Protein AF-A0AAW9ED92-F1 (afdb_monomer_lite)

Structure (mmCIF, N/CA/C/O backbone):
data_AF-A0AAW9ED92-F1
#
_entry.id   AF-A0AAW9ED92-F1
#
loop_
_atom_site.group_PDB
_atom_site.id
_atom_site.type_symbol
_atom_site.label_atom_id
_atom_site.label_alt_id
_atom_site.label_comp_id
_atom_site.label_asym_id
_atom_site.label_entity_id
_atom_site.label_seq_id
_atom_site.pdbx_PDB_ins_code
_atom_site.Cartn_x
_atom_site.Cartn_y
_atom_site.Cartn_z
_atom_site.occupancy
_atom_site.B_iso_or_equiv
_atom_site.auth_seq_id
_atom_site.auth_comp_id
_atom_site.auth_asym_id
_atom_site.auth_atom_id
_atom_site.pdbx_PDB_model_num
ATOM 1 N N . ARG A 1 1 ? -32.356 2.923 20.916 1.00 82.62 1 ARG A N 1
ATOM 2 C CA . ARG A 1 1 ? -31.454 3.265 19.787 1.00 82.62 1 ARG A CA 1
ATOM 3 C C . ARG A 1 1 ? -30.370 2.202 19.736 1.00 82.62 1 ARG A C 1
ATOM 5 O O . ARG A 1 1 ? -29.807 1.934 20.784 1.00 82.62 1 ARG A O 1
ATOM 12 N N . GLN A 1 2 ? -30.112 1.592 18.583 1.00 90.50 2 GLN A N 1
ATOM 13 C CA . GLN A 1 2 ? -29.016 0.632 18.404 1.00 90.50 2 GLN A CA 1
ATOM 14 C C . GLN A 1 2 ? -27.867 1.322 17.657 1.00 90.50 2 GLN A C 1
ATOM 16 O O . GLN A 1 2 ? -28.131 2.114 16.753 1.00 90.50 2 GLN A O 1
ATOM 21 N N . THR A 1 3 ? -26.621 1.052 18.053 1.00 95.06 3 THR A N 1
ATOM 22 C CA . THR A 1 3 ? -25.417 1.633 17.436 1.00 95.06 3 THR A CA 1
ATOM 23 C C . THR A 1 3 ? -24.460 0.511 17.049 1.00 95.06 3 THR A C 1
ATOM 25 O O . THR A 1 3 ? -24.016 -0.246 17.914 1.00 95.06 3 THR A O 1
ATOM 28 N N . LEU A 1 4 ? -24.114 0.434 15.766 1.00 95.56 4 LEU A N 1
ATOM 29 C CA . LEU A 1 4 ? -23.110 -0.488 15.238 1.00 95.56 4 LEU A CA 1
ATOM 30 C C . LEU A 1 4 ? -21.820 0.284 14.952 1.00 95.56 4 LEU A C 1
ATOM 32 O O . LEU A 1 4 ? -21.870 1.380 14.393 1.00 95.56 4 LEU A O 1
ATOM 36 N N . LEU A 1 5 ? -20.680 -0.286 15.337 1.00 94.81 5 LEU A N 1
ATOM 37 C CA . LEU A 1 5 ? -19.352 0.234 15.026 1.00 94.81 5 LEU A CA 1
ATOM 38 C C . LEU A 1 5 ? -18.607 -0.839 14.237 1.00 94.81 5 LEU A C 1
ATOM 40 O O . LEU A 1 5 ? -18.407 -1.943 14.733 1.00 94.81 5 LEU A O 1
ATOM 44 N N . PHE A 1 6 ? -18.206 -0.494 13.016 1.00 94.25 6 PHE A N 1
ATOM 45 C CA . PHE A 1 6 ? -17.403 -1.349 12.148 1.00 94.25 6 PHE A CA 1
ATOM 46 C C . PHE A 1 6 ? -15.990 -0.786 12.074 1.00 94.25 6 PHE A C 1
ATOM 48 O O . PHE A 1 6 ? -15.812 0.403 11.807 1.00 94.25 6 PHE A O 1
ATOM 55 N N . SER A 1 7 ? -14.993 -1.633 12.310 1.00 92.75 7 SER A N 1
ATOM 56 C CA . SER A 1 7 ? -13.589 -1.260 12.177 1.00 92.75 7 SER A CA 1
ATOM 57 C C . SER A 1 7 ? -12.778 -2.452 11.691 1.00 92.75 7 SER A C 1
ATOM 59 O O . SER A 1 7 ? -12.987 -3.569 12.154 1.00 92.75 7 SER A O 1
ATOM 61 N N . ALA A 1 8 ? -11.848 -2.204 10.769 1.00 90.00 8 ALA A N 1
ATOM 62 C CA . ALA A 1 8 ? -10.901 -3.216 10.298 1.00 90.00 8 ALA A CA 1
ATOM 63 C C . ALA A 1 8 ? -9.739 -3.435 11.285 1.00 90.00 8 ALA A C 1
ATOM 65 O O . ALA A 1 8 ? -9.012 -4.415 11.188 1.00 90.00 8 ALA A O 1
ATOM 66 N N . THR A 1 9 ? -9.548 -2.508 12.226 1.00 89.31 9 THR A N 1
ATOM 67 C CA . THR A 1 9 ? -8.520 -2.575 13.270 1.00 89.31 9 THR A CA 1
ATOM 68 C C . THR A 1 9 ? -9.115 -2.210 14.625 1.00 89.31 9 THR A C 1
ATOM 70 O O . THR A 1 9 ? -10.136 -1.525 14.698 1.00 8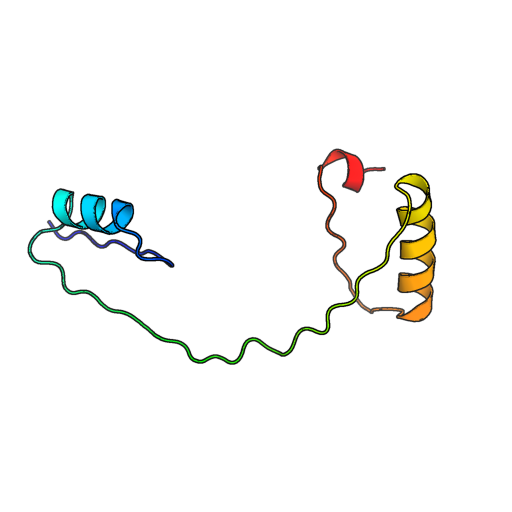9.31 9 THR A O 1
ATOM 73 N N . TRP A 1 10 ? -8.482 -2.636 15.718 1.00 92.75 10 TRP A N 1
ATOM 74 C CA . TRP A 1 10 ? -9.014 -2.397 17.064 1.00 92.75 10 TRP A CA 1
ATOM 75 C C . TRP A 1 10 ? -8.009 -1.766 18.046 1.00 92.75 10 TRP A C 1
ATOM 77 O O . TRP A 1 10 ? -7.716 -2.343 19.092 1.00 92.75 10 TRP A O 1
ATOM 87 N N . PRO A 1 11 ? -7.444 -0.580 17.741 1.00 94.62 11 PRO A N 1
ATOM 88 C CA . PRO A 1 11 ? -6.604 0.143 18.694 1.00 94.62 11 PRO A CA 1
ATOM 89 C C . PRO A 1 11 ? -7.436 0.775 19.825 1.00 94.62 11 PRO A C 1
ATOM 91 O O . PRO A 1 11 ? -8.644 0.995 19.690 1.00 94.62 11 PRO A O 1
ATOM 94 N N . ASP A 1 12 ? -6.773 1.169 20.917 1.00 95.62 12 ASP A N 1
ATOM 95 C CA . ASP A 1 12 ? -7.412 1.751 22.111 1.00 95.62 12 ASP A CA 1
ATOM 96 C C . ASP A 1 12 ? -8.315 2.958 21.819 1.00 95.62 12 ASP A C 1
ATOM 98 O O . ASP A 1 12 ? -9.334 3.158 22.485 1.00 95.62 12 ASP A O 1
ATOM 102 N N . GLU A 1 13 ? -7.974 3.765 20.814 1.00 95.56 13 GLU A N 1
ATOM 103 C CA . GLU A 1 13 ? -8.789 4.911 20.401 1.00 95.56 13 GLU A CA 1
ATOM 104 C C . GLU A 1 13 ? -10.163 4.483 19.866 1.00 95.56 13 GLU A C 1
ATOM 106 O O . GLU A 1 13 ? -11.179 5.086 20.219 1.00 95.56 13 GLU A O 1
ATOM 111 N N . ILE A 1 14 ? -10.234 3.384 19.106 1.00 95.69 14 ILE A N 1
ATOM 112 C CA . ILE A 1 14 ? -11.508 2.817 18.642 1.00 95.69 14 ILE A CA 1
ATOM 113 C C . ILE A 1 14 ? -12.294 2.244 19.826 1.00 95.69 14 ILE A C 1
ATOM 115 O O . ILE A 1 14 ? -13.495 2.499 19.952 1.00 95.69 14 ILE A O 1
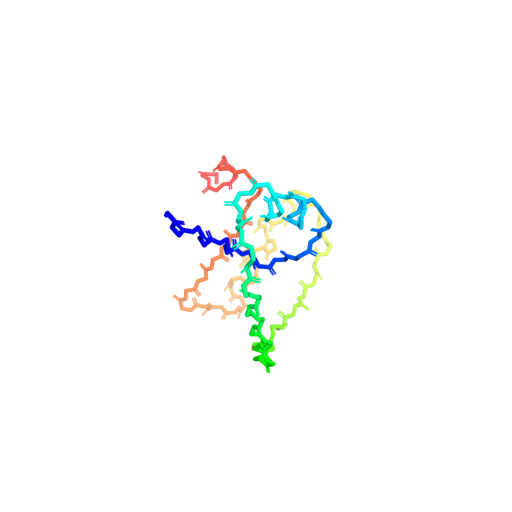ATOM 119 N N . ALA A 1 15 ? -11.620 1.580 20.769 1.00 94.00 15 ALA A N 1
ATOM 120 C CA . ALA A 1 15 ? -12.254 1.088 21.992 1.00 94.00 15 ALA A CA 1
ATOM 121 C C . ALA A 1 15 ? -12.824 2.227 22.865 1.00 94.00 15 ALA A C 1
ATOM 123 O O . ALA A 1 15 ? -13.855 2.070 23.526 1.00 94.00 15 ALA A O 1
ATOM 124 N N . LYS A 1 16 ? -12.185 3.406 22.889 1.00 96.62 16 LYS A N 1
ATOM 125 C CA . LYS A 1 16 ? -12.731 4.608 23.551 1.00 96.62 16 LYS A CA 1
ATOM 126 C C . LYS A 1 16 ? -13.981 5.131 22.840 1.00 96.62 16 LYS A C 1
ATOM 128 O O . LYS A 1 16 ? -14.915 5.551 23.521 1.00 96.62 16 LYS A O 1
ATOM 133 N N . ILE A 1 17 ? -14.015 5.110 21.506 1.00 95.62 17 ILE A N 1
ATOM 134 C CA . ILE A 1 17 ? -15.192 5.519 20.723 1.00 95.62 17 ILE A CA 1
ATOM 135 C C . ILE A 1 17 ? -16.361 4.566 20.987 1.00 95.62 17 ILE A C 1
ATOM 137 O O . ILE A 1 17 ? -17.439 5.037 21.348 1.00 95.62 17 ILE A O 1
ATOM 141 N N . SER A 1 18 ? -16.136 3.250 20.899 1.00 95.19 18 SER A N 1
ATOM 142 C CA . SER A 1 18 ? -17.145 2.217 21.184 1.00 95.19 18 SER A CA 1
ATOM 143 C C . SER A 1 18 ? -17.818 2.444 22.545 1.00 95.19 18 SER A C 1
ATOM 145 O O . SER A 1 18 ? -19.039 2.593 22.609 1.00 95.19 18 SER A O 1
ATOM 147 N N . ARG A 1 19 ? -17.021 2.634 23.610 1.00 94.88 19 ARG A N 1
ATOM 148 C CA . ARG A 1 19 ? -17.509 2.904 24.979 1.00 94.88 19 ARG A CA 1
ATOM 149 C C . ARG A 1 19 ? -18.350 4.175 25.124 1.00 94.88 19 ARG A C 1
ATOM 151 O O . ARG A 1 19 ? -19.142 4.267 26.054 1.00 94.88 19 ARG A O 1
ATOM 158 N N . LYS A 1 20 ? -18.167 5.170 24.251 1.00 96.06 20 LYS A N 1
ATOM 159 C CA . LYS A 1 20 ? -18.926 6.432 24.292 1.00 96.06 20 LYS A CA 1
ATOM 160 C C . LYS A 1 20 ? -20.259 6.353 23.552 1.00 96.06 20 LYS A C 1
ATOM 162 O O . LYS A 1 20 ? -21.179 7.085 23.906 1.00 96.06 20 LYS A O 1
ATOM 167 N N . ILE A 1 21 ? -20.350 5.539 22.498 1.00 95.56 21 ILE A N 1
ATOM 168 C CA . ILE A 1 21 ? -21.485 5.577 21.556 1.00 95.56 21 ILE A CA 1
ATOM 169 C C . ILE A 1 21 ? -22.362 4.319 21.581 1.00 95.56 21 ILE A C 1
ATOM 171 O O . ILE A 1 21 ? -23.489 4.356 21.070 1.00 95.56 21 ILE A O 1
ATOM 175 N N . GLN A 1 22 ? -21.861 3.225 22.158 1.00 96.06 22 GLN A N 1
ATOM 176 C CA . GLN A 1 22 ? -22.568 1.958 22.320 1.00 96.06 22 GLN A CA 1
ATOM 177 C C . GLN A 1 22 ? -22.868 1.700 23.801 1.00 96.06 22 GLN A C 1
ATOM 179 O O . GLN A 1 22 ? -22.145 2.150 24.687 1.00 96.06 22 GLN A O 1
ATOM 184 N N . GLN A 1 23 ? -23.944 0.963 24.057 1.00 95.25 23 GLN A N 1
ATOM 185 C CA . GLN A 1 23 ? -24.328 0.491 25.382 1.00 95.25 23 GLN A CA 1
ATOM 186 C C . GLN A 1 23 ? -24.361 -1.033 25.326 1.00 95.25 23 GLN A C 1
ATOM 188 O O . GLN A 1 23 ? -25.068 -1.570 24.478 1.00 95.25 23 GLN A O 1
ATOM 193 N N . ASP A 1 24 ? -23.572 -1.683 26.185 1.00 93.44 24 ASP A N 1
ATOM 194 C CA . ASP A 1 24 ? -23.409 -3.145 26.245 1.00 93.44 24 ASP A CA 1
ATOM 195 C C . ASP A 1 24 ? -23.207 -3.812 24.859 1.00 93.44 24 ASP A C 1
ATOM 197 O O . ASP A 1 24 ? -24.031 -4.615 24.418 1.00 93.44 24 ASP A O 1
ATOM 201 N N . PRO A 1 25 ? -22.172 -3.409 24.088 1.00 93.88 25 PRO A N 1
ATOM 202 C CA . PRO A 1 25 ? -21.974 -3.927 22.741 1.00 93.88 25 PRO A CA 1
ATOM 203 C C . PRO A 1 25 ? -21.483 -5.378 22.749 1.00 93.88 25 PRO A C 1
ATOM 205 O O . PRO A 1 25 ? -20.588 -5.744 23.506 1.00 93.88 25 PRO A O 1
ATOM 208 N N . VAL A 1 26 ? -21.996 -6.171 21.809 1.00 94.44 26 VAL A N 1
ATOM 209 C CA . VAL A 1 26 ? -21.419 -7.472 21.456 1.00 94.44 26 VAL A CA 1
ATOM 210 C C . VAL A 1 26 ? -20.346 -7.258 20.390 1.00 94.44 26 VAL A C 1
ATOM 212 O O . VAL A 1 26 ? -20.628 -6.694 19.331 1.00 94.44 26 VAL A O 1
ATOM 215 N N . THR A 1 27 ? -19.126 -7.720 20.659 1.00 92.94 27 THR A N 1
ATOM 216 C CA . THR A 1 27 ? -18.022 -7.695 19.691 1.00 92.94 27 THR A CA 1
ATOM 217 C C . THR A 1 27 ? -18.057 -8.952 18.826 1.00 92.94 27 THR A C 1
ATOM 219 O O . THR A 1 27 ? -18.130 -10.063 19.347 1.00 92.94 27 THR A O 1
ATOM 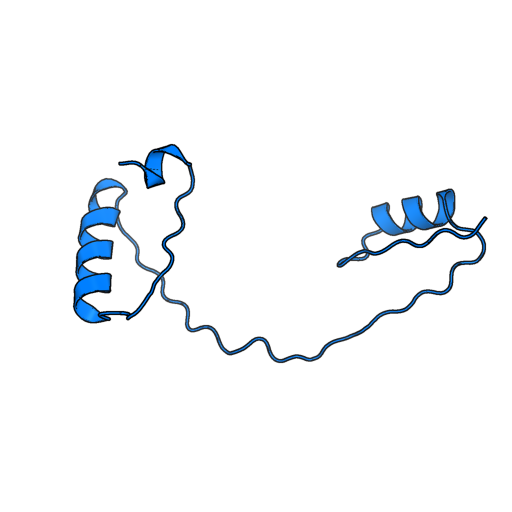222 N N . ILE A 1 28 ? -17.989 -8.776 17.505 1.00 91.44 28 ILE A N 1
ATOM 223 C CA . ILE A 1 28 ? -17.885 -9.866 16.530 1.00 91.44 28 ILE A CA 1
ATOM 224 C C . ILE A 1 28 ? -16.596 -9.647 15.743 1.00 91.44 28 ILE A C 1
ATOM 226 O O . ILE A 1 28 ? -16.487 -8.677 14.996 1.00 91.44 28 ILE A O 1
ATOM 230 N N . GLU A 1 29 ? -15.635 -10.549 15.911 1.00 89.44 29 GLU A N 1
ATOM 231 C CA . GLU A 1 29 ? -14.379 -10.555 15.162 1.00 89.44 29 GLU A CA 1
ATOM 232 C C . GLU A 1 29 ? -14.378 -11.738 14.198 1.00 89.44 29 GLU A C 1
ATOM 234 O O . GLU A 1 29 ? -14.563 -12.888 14.597 1.00 89.44 29 GLU A O 1
ATOM 239 N N . ILE A 1 30 ? -14.189 -11.443 12.914 1.00 85.81 30 ILE A N 1
ATOM 240 C CA . ILE A 1 30 ? -14.025 -12.458 11.879 1.00 85.81 30 ILE A CA 1
ATOM 241 C C . ILE A 1 30 ? -12.537 -12.515 11.572 1.00 85.81 30 ILE A C 1
ATOM 243 O O . ILE A 1 30 ? -11.995 -11.641 10.899 1.00 85.81 30 ILE A O 1
ATOM 247 N N . ASN A 1 31 ? -11.879 -13.555 12.071 1.00 74.38 31 ASN A N 1
ATOM 248 C CA . ASN A 1 31 ? -10.557 -13.911 11.591 1.00 74.38 31 ASN A CA 1
ATOM 249 C C . ASN A 1 31 ? -10.765 -14.639 10.266 1.00 74.38 31 ASN A C 1
ATOM 251 O O . ASN A 1 31 ? -11.125 -15.812 10.273 1.00 74.38 31 ASN A O 1
ATOM 255 N N . SER A 1 32 ? -10.600 -13.942 9.143 1.00 66.81 32 SER A N 1
ATOM 256 C CA . SER A 1 32 ? -10.438 -14.597 7.847 1.00 66.81 32 SER A CA 1
ATOM 257 C C . SER A 1 32 ? -8.980 -15.041 7.739 1.00 66.81 32 SER A C 1
ATOM 259 O O . SER A 1 32 ? -8.122 -14.186 7.512 1.00 66.81 32 SER A O 1
ATOM 261 N N . PRO A 1 33 ? -8.645 -16.337 7.881 1.00 61.03 33 PRO A N 1
ATOM 262 C CA . PRO A 1 33 ? -7.344 -16.854 7.476 1.00 61.03 33 PRO A CA 1
ATOM 263 C C . PRO A 1 33 ? -7.312 -17.006 5.951 1.00 61.03 33 PRO A C 1
ATOM 265 O O . PRO A 1 33 ? -6.805 -18.005 5.448 1.00 61.03 33 PRO A O 1
ATOM 268 N N . ASP A 1 34 ? -7.911 -16.070 5.212 1.00 60.47 34 ASP A N 1
ATOM 269 C CA . ASP A 1 34 ? -7.761 -16.063 3.770 1.00 60.47 34 ASP A CA 1
ATOM 270 C C . ASP A 1 34 ? -6.281 -15.774 3.542 1.00 60.47 34 ASP A C 1
ATOM 272 O O . ASP A 1 34 ? -5.815 -14.651 3.749 1.00 60.47 34 ASP A O 1
ATOM 276 N N . GLU A 1 35 ? -5.527 -16.828 3.218 1.00 64.81 35 GLU A N 1
ATOM 277 C CA . GLU A 1 35 ? -4.191 -16.711 2.662 1.00 64.81 35 GLU A CA 1
ATOM 278 C C . GLU A 1 35 ? -4.324 -15.723 1.513 1.00 64.81 35 GLU A C 1
ATOM 280 O O . GLU A 1 35 ? -4.902 -16.034 0.467 1.00 64.81 35 GLU A O 1
ATOM 285 N N . LEU A 1 36 ? -3.873 -14.487 1.754 1.00 69.94 36 LEU A N 1
ATOM 286 C CA . LEU A 1 36 ? -3.819 -13.478 0.713 1.00 69.94 36 LEU A CA 1
ATOM 287 C C . LEU A 1 36 ? -3.132 -14.150 -0.476 1.00 69.94 36 LEU A C 1
ATOM 289 O O . LEU A 1 36 ? -2.084 -14.776 -0.270 1.00 69.94 36 LEU A O 1
ATOM 293 N N . PRO A 1 37 ? -3.712 -14.079 -1.687 1.00 75.25 37 PRO A N 1
ATOM 294 C CA . PRO A 1 37 ? -3.106 -14.716 -2.842 1.00 75.25 37 PRO A CA 1
ATOM 295 C C . PRO A 1 37 ? -1.644 -14.290 -2.904 1.00 75.25 37 PRO A C 1
ATOM 297 O O . PRO A 1 37 ? -1.341 -13.109 -2.728 1.00 75.25 37 PRO A O 1
ATOM 300 N N . ALA A 1 38 ? -0.743 -15.257 -3.075 1.00 82.81 38 ALA A N 1
ATOM 301 C CA . ALA A 1 38 ? 0.685 -14.991 -3.039 1.00 82.81 38 ALA A CA 1
ATOM 302 C C . ALA A 1 38 ? 1.034 -13.933 -4.099 1.00 82.81 38 ALA A C 1
ATOM 304 O O . ALA A 1 38 ? 0.989 -14.199 -5.300 1.00 82.81 38 ALA A O 1
ATOM 305 N N . VAL A 1 39 ? 1.344 -12.716 -3.648 1.00 89.06 39 VAL A N 1
ATOM 306 C CA . VAL A 1 39 ? 1.781 -11.623 -4.516 1.00 89.06 39 VAL A CA 1
ATOM 307 C C . VAL A 1 39 ? 3.29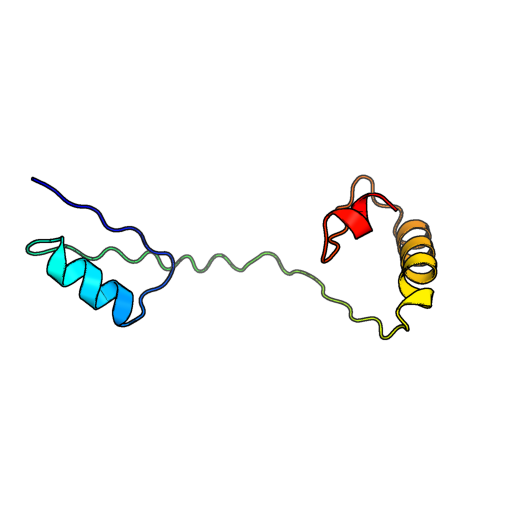9 -11.680 -4.609 1.00 89.06 39 VAL A C 1
ATOM 309 O O . VAL A 1 39 ? 3.993 -11.426 -3.622 1.00 89.06 39 VAL A O 1
ATOM 312 N N . GLU A 1 40 ? 3.820 -11.993 -5.796 1.00 91.62 40 GLU A N 1
ATOM 313 C CA . GLU A 1 40 ? 5.245 -11.837 -6.086 1.00 91.62 40 GLU A CA 1
ATOM 314 C C . GLU A 1 40 ? 5.611 -10.345 -6.066 1.00 91.62 40 GLU A C 1
ATOM 316 O O . GLU A 1 40 ? 4.960 -9.520 -6.709 1.00 91.62 40 GLU A O 1
ATOM 321 N N . GLN A 1 41 ? 6.654 -9.992 -5.314 1.00 93.69 41 GLN A N 1
ATOM 322 C CA . GLN A 1 41 ? 7.124 -8.617 -5.168 1.00 93.69 41 GLN A CA 1
ATOM 323 C C . GLN A 1 41 ? 8.581 -8.515 -5.601 1.00 93.69 41 GLN A C 1
ATOM 325 O O . GLN A 1 41 ? 9.432 -9.282 -5.154 1.00 93.69 41 GLN A O 1
ATOM 330 N N . GLN A 1 42 ? 8.868 -7.531 -6.447 1.00 95.31 42 GLN A N 1
ATOM 331 C CA . GLN A 1 42 ? 10.207 -7.254 -6.954 1.00 95.31 42 GLN A CA 1
ATOM 332 C C . GLN A 1 42 ? 10.541 -5.778 -6.737 1.00 95.31 42 GLN A C 1
ATOM 334 O O . GLN A 1 42 ? 9.706 -4.901 -6.967 1.00 95.31 42 GLN A O 1
ATOM 339 N N . PHE A 1 43 ? 11.770 -5.499 -6.303 1.00 97.00 43 PHE A N 1
ATOM 340 C CA . PHE A 1 43 ? 12.264 -4.142 -6.094 1.00 97.00 43 PHE A CA 1
ATOM 341 C C . PHE A 1 43 ? 13.348 -3.803 -7.113 1.00 97.00 43 PHE A C 1
ATOM 343 O O . PHE A 1 43 ? 14.286 -4.572 -7.316 1.00 97.00 43 PHE A O 1
ATOM 350 N N . TYR A 1 44 ? 13.236 -2.617 -7.706 1.00 96.56 44 TYR A N 1
ATOM 351 C CA . TYR A 1 44 ? 14.208 -2.092 -8.654 1.00 96.56 44 TYR A CA 1
ATOM 352 C C . TYR A 1 44 ? 14.728 -0.741 -8.167 1.00 96.56 44 TYR A C 1
ATOM 354 O O . TYR A 1 44 ? 13.987 0.246 -8.126 1.00 96.56 44 TYR A O 1
ATOM 362 N N . GLU A 1 45 ? 16.014 -0.685 -7.826 1.00 97.56 45 GLU A N 1
ATOM 363 C CA . GLU A 1 45 ? 16.680 0.573 -7.507 1.00 97.56 45 GLU A CA 1
ATOM 364 C C . GLU A 1 45 ? 16.988 1.339 -8.797 1.00 97.56 45 GLU A C 1
ATOM 366 O O . GLU A 1 45 ? 17.688 0.857 -9.687 1.00 97.56 45 GLU A O 1
ATOM 371 N N . VAL A 1 46 ? 16.436 2.545 -8.925 1.00 97.12 46 VAL A N 1
ATOM 372 C CA . VAL A 1 46 ? 16.612 3.382 -10.111 1.00 97.12 46 VAL A CA 1
ATOM 373 C C . VAL A 1 46 ? 16.503 4.854 -9.736 1.00 97.12 46 VAL A C 1
ATOM 375 O O . VAL A 1 46 ? 15.721 5.248 -8.866 1.00 97.12 46 VAL A O 1
ATOM 378 N N . SER A 1 47 ? 17.273 5.697 -10.421 1.00 96.88 47 SER A N 1
ATOM 379 C CA . SER A 1 47 ? 17.140 7.145 -10.283 1.00 96.88 47 SER A CA 1
ATOM 380 C C . SER A 1 47 ? 15.754 7.613 -10.738 1.00 96.88 47 SER A C 1
ATOM 382 O O . SER A 1 47 ? 15.085 6.967 -11.548 1.00 96.88 47 SER A O 1
ATOM 384 N N . ARG A 1 48 ? 15.320 8.789 -10.269 1.00 92.00 48 ARG A N 1
ATOM 385 C CA . ARG A 1 48 ? 14.018 9.361 -10.653 1.00 92.00 48 ARG A CA 1
ATOM 386 C C . ARG A 1 48 ? 13.837 9.436 -12.174 1.00 92.00 48 ARG A C 1
ATOM 388 O O . ARG A 1 48 ? 12.777 9.070 -12.667 1.00 92.00 48 ARG A O 1
ATOM 395 N N . TYR A 1 49 ? 14.875 9.856 -12.895 1.00 93.62 49 TYR A N 1
ATOM 396 C CA . TYR A 1 49 ? 14.849 9.991 -14.354 1.00 93.62 49 TYR A CA 1
ATOM 397 C C . TYR A 1 49 ? 14.868 8.642 -15.090 1.00 93.62 49 TYR A C 1
ATOM 399 O O . TYR A 1 49 ? 14.412 8.560 -16.225 1.00 93.62 49 TYR A O 1
ATOM 407 N N . GLY A 1 50 ? 15.357 7.573 -14.453 1.00 96.25 50 GLY A N 1
ATOM 408 C CA . GLY A 1 50 ? 15.400 6.235 -15.046 1.00 96.25 50 GLY A CA 1
ATOM 409 C C . GLY A 1 50 ? 14.099 5.434 -14.919 1.00 96.25 50 GLY A C 1
ATOM 410 O O . GLY A 1 50 ? 13.944 4.433 -15.618 1.00 96.25 50 GLY A O 1
ATOM 411 N N . LYS A 1 51 ? 13.154 5.858 -14.064 1.00 95.25 51 LYS A N 1
ATOM 412 C CA . LYS A 1 51 ? 11.910 5.114 -13.784 1.00 95.25 51 LYS A CA 1
ATOM 413 C C . LYS A 1 51 ? 11.083 4.830 -15.036 1.00 95.25 51 LYS A C 1
ATOM 415 O O . LYS A 1 51 ? 10.653 3.696 -15.226 1.00 95.25 51 LYS A O 1
ATOM 420 N N . LEU A 1 52 ? 10.898 5.829 -15.903 1.00 94.38 52 LEU A N 1
ATOM 421 C CA . LEU A 1 52 ? 10.080 5.677 -17.110 1.00 94.38 52 LEU A CA 1
ATOM 422 C C . LEU A 1 52 ? 10.705 4.682 -18.098 1.00 94.38 52 LEU A C 1
ATOM 424 O O . LEU A 1 52 ? 10.022 3.795 -18.603 1.00 94.38 52 LEU A O 1
ATOM 428 N N . GLY A 1 53 ? 12.019 4.781 -18.318 1.00 96.44 53 GLY A N 1
ATOM 429 C CA . GLY A 1 53 ? 12.738 3.855 -19.194 1.00 96.44 53 GLY A CA 1
ATOM 430 C C . GLY A 1 53 ? 12.734 2.419 -18.664 1.00 96.44 53 GLY A C 1
ATOM 431 O O . GLY A 1 53 ? 12.620 1.473 -19.442 1.00 96.44 53 GLY A O 1
ATOM 432 N N . LEU A 1 54 ? 12.817 2.234 -17.342 1.00 97.56 54 LEU A N 1
ATOM 433 C CA . LEU A 1 54 ? 12.672 0.914 -16.728 1.00 97.56 54 LEU A CA 1
ATOM 434 C C . LEU A 1 54 ? 11.249 0.365 -16.897 1.00 97.56 54 LEU A C 1
ATOM 436 O O . LEU A 1 54 ? 11.094 -0.783 -17.306 1.00 97.56 54 LEU A O 1
ATOM 440 N N . LEU A 1 55 ? 10.221 1.180 -16.645 1.00 96.06 55 LEU A N 1
ATOM 441 C CA . LEU A 1 55 ? 8.823 0.779 -16.811 1.00 96.06 55 LEU A CA 1
ATOM 442 C C . LEU A 1 55 ? 8.536 0.307 -18.243 1.00 96.06 55 LEU A C 1
ATOM 444 O O . LEU A 1 55 ? 7.940 -0.749 -18.429 1.00 96.06 55 LEU A O 1
ATOM 448 N N . GLN A 1 56 ? 9.019 1.034 -19.256 1.00 96.25 56 GLN A N 1
ATOM 449 C CA . GLN A 1 56 ? 8.883 0.634 -20.662 1.00 96.25 56 GLN A CA 1
ATOM 450 C C . GLN A 1 56 ? 9.501 -0.742 -20.940 1.00 96.25 56 GLN A C 1
ATOM 452 O O . GLN A 1 56 ? 8.896 -1.563 -21.633 1.00 96.25 56 GLN A O 1
ATOM 457 N N . LYS A 1 57 ? 10.685 -1.022 -20.378 1.00 97.44 57 LYS A N 1
ATOM 458 C CA . LYS A 1 57 ? 11.339 -2.333 -20.504 1.00 97.44 57 LYS A CA 1
ATOM 459 C C . LYS A 1 57 ? 10.526 -3.437 -19.830 1.00 97.44 57 LYS A C 1
ATOM 461 O O . LYS A 1 57 ? 10.338 -4.486 -20.437 1.00 97.44 57 LYS A O 1
ATOM 466 N N . LEU A 1 58 ? 10.013 -3.192 -18.623 1.00 97.00 58 LEU A N 1
ATOM 467 C CA . LEU A 1 58 ? 9.189 -4.156 -17.887 1.00 97.00 58 LEU A CA 1
ATOM 468 C C . LEU A 1 58 ? 7.889 -4.476 -18.635 1.00 97.00 58 LEU A C 1
ATOM 470 O O . LEU A 1 58 ? 7.563 -5.645 -18.822 1.00 97.00 58 LEU A O 1
ATOM 474 N N . LEU A 1 59 ? 7.185 -3.460 -19.138 1.00 96.81 59 LEU A N 1
ATOM 475 C CA . LEU A 1 59 ? 5.961 -3.657 -19.922 1.00 96.81 59 LEU A CA 1
ATOM 476 C C . LEU A 1 59 ? 6.232 -4.405 -21.233 1.00 96.81 59 LEU A C 1
ATOM 478 O O . LEU A 1 59 ? 5.456 -5.281 -21.607 1.00 96.81 59 LEU A O 1
ATOM 482 N N . SER A 1 60 ? 7.355 -4.115 -21.897 1.00 97.12 60 SER A N 1
ATOM 483 C CA . SER A 1 60 ? 7.761 -4.821 -23.122 1.00 97.12 60 SER A CA 1
ATOM 484 C C . SER A 1 60 ? 8.140 -6.283 -22.867 1.00 97.12 60 SER A C 1
ATOM 486 O O . SER A 1 60 ? 7.936 -7.126 -23.738 1.00 97.12 60 SER A O 1
ATOM 488 N N . HIS A 1 61 ? 8.704 -6.580 -21.692 1.00 97.19 61 HIS A N 1
ATOM 489 C CA . HIS A 1 61 ? 9.091 -7.929 -21.288 1.00 97.19 61 HIS A CA 1
ATOM 490 C C . HIS A 1 61 ? 7.883 -8.778 -20.872 1.00 97.19 61 HIS A C 1
ATOM 492 O O . HIS A 1 61 ? 7.736 -9.896 -21.355 1.00 97.19 61 HIS A O 1
ATOM 498 N N . HIS A 1 62 ? 7.013 -8.249 -20.006 1.00 96.12 62 HIS A N 1
ATOM 499 C CA . HIS A 1 62 ? 5.880 -8.997 -19.454 1.00 96.12 62 HIS A CA 1
ATOM 500 C C . HIS A 1 62 ? 4.637 -9.004 -20.351 1.00 96.12 62 HIS A C 1
ATOM 502 O O . HIS A 1 62 ? 3.821 -9.910 -20.218 1.00 96.12 62 HIS A O 1
ATOM 508 N N . GLN A 1 63 ? 4.474 -8.004 -21.227 1.00 96.81 63 GLN A N 1
ATOM 509 C CA . GLN A 1 63 ? 3.352 -7.866 -22.171 1.00 96.81 63 GLN A CA 1
ATOM 510 C C . GLN A 1 63 ? 1.972 -8.196 -21.558 1.00 96.81 63 GLN A C 1
ATOM 512 O O . GLN A 1 63 ? 1.253 -9.055 -22.071 1.00 96.81 63 GLN A O 1
ATOM 517 N N . PRO A 1 64 ? 1.586 -7.556 -20.437 1.00 96.38 64 PRO A N 1
ATOM 518 C CA . PRO A 1 64 ? 0.334 -7.880 -19.764 1.00 96.38 64 PRO A CA 1
ATOM 519 C C . PRO A 1 64 ? -0.883 -7.454 -20.598 1.00 96.38 64 PRO A C 1
ATOM 521 O O . PRO A 1 64 ? -0.894 -6.372 -21.182 1.00 96.38 64 PRO A O 1
ATOM 524 N N . ASN A 1 65 ? -1.958 -8.250 -20.573 1.00 96.81 65 ASN A N 1
ATOM 525 C CA . ASN A 1 65 ? -3.234 -7.883 -21.211 1.00 96.81 65 ASN A CA 1
ATOM 526 C C . ASN A 1 65 ? -3.853 -6.612 -20.596 1.00 96.81 65 ASN A C 1
ATOM 528 O O . ASN A 1 65 ? -4.522 -5.840 -21.278 1.00 96.81 65 ASN A O 1
ATOM 532 N N . SER A 1 66 ? -3.656 -6.409 -19.292 1.00 96.81 66 SER A N 1
ATOM 533 C CA . SER A 1 66 ? -4.041 -5.206 -18.556 1.00 96.81 66 SER A CA 1
ATOM 534 C C . SER A 1 66 ? -3.127 -5.059 -17.343 1.00 96.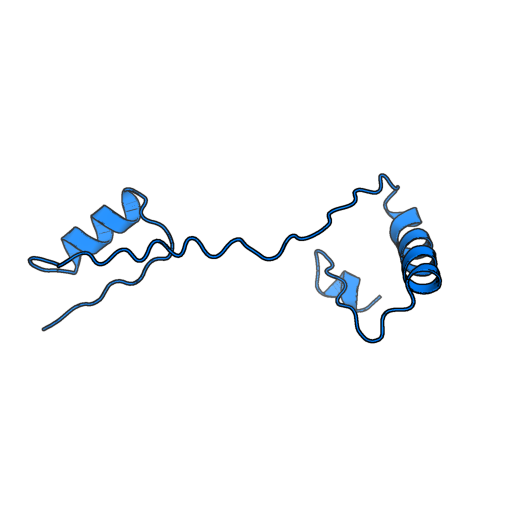81 66 SER A C 1
ATOM 536 O O . SER A 1 66 ? -2.797 -6.052 -16.692 1.00 96.81 66 SER A O 1
ATOM 538 N N . CYS A 1 67 ? -2.702 -3.835 -17.040 1.00 95.88 67 CYS A N 1
ATOM 539 C CA . CYS A 1 67 ? -1.889 -3.533 -15.869 1.00 95.88 67 CYS A CA 1
ATOM 540 C C . CYS A 1 67 ? -2.271 -2.177 -15.276 1.00 95.88 67 CYS A C 1
ATOM 542 O O . CYS A 1 67 ? -2.697 -1.272 -15.995 1.00 95.88 67 CYS A O 1
ATOM 544 N N . VAL A 1 68 ? -2.056 -2.024 -13.971 1.00 96.06 68 VAL A N 1
ATOM 545 C CA . VAL A 1 68 ? -2.222 -0.753 -13.262 1.00 96.06 68 VAL A CA 1
ATOM 546 C C . VAL A 1 68 ? -0.854 -0.270 -12.802 1.00 96.06 68 VAL A C 1
ATOM 548 O O . VAL A 1 68 ? -0.108 -1.015 -12.169 1.00 96.06 68 VAL A O 1
ATOM 551 N N . VAL A 1 69 ? -0.539 0.986 -13.110 1.00 95.44 69 VAL A N 1
ATOM 552 C CA . VAL A 1 69 ? 0.663 1.671 -12.629 1.00 95.44 69 VAL A CA 1
ATOM 553 C C . VAL A 1 69 ? 0.225 2.746 -11.645 1.00 95.44 69 VAL A C 1
ATOM 555 O O . VAL A 1 69 ? -0.579 3.613 -11.982 1.00 95.44 69 VAL A O 1
ATOM 558 N N . PHE A 1 70 ? 0.746 2.682 -10.423 1.00 96.12 70 PHE A N 1
ATOM 559 C CA . PHE A 1 70 ? 0.490 3.685 -9.394 1.00 96.12 70 PHE A CA 1
ATOM 560 C C . PHE A 1 70 ? 1.621 4.716 -9.374 1.00 96.12 70 PHE A C 1
ATOM 562 O O . PHE A 1 70 ? 2.793 4.357 -9.256 1.00 96.12 70 PHE A O 1
ATOM 569 N N . CYS A 1 71 ? 1.258 5.996 -9.434 1.00 94.81 71 CYS A N 1
ATOM 570 C CA . CYS A 1 71 ? 2.169 7.117 -9.212 1.00 94.81 71 CYS A CA 1
ATOM 571 C C . CYS A 1 71 ? 1.787 7.862 -7.925 1.00 94.81 71 CYS A C 1
ATOM 573 O O . CYS A 1 71 ? 0.645 7.795 -7.469 1.00 94.81 71 CYS A O 1
ATOM 575 N N . ASN A 1 72 ? 2.735 8.600 -7.342 1.00 94.25 72 ASN A N 1
ATOM 576 C CA . ASN A 1 72 ? 2.510 9.292 -6.070 1.00 94.25 72 ASN A CA 1
ATOM 577 C C . ASN A 1 72 ? 1.561 10.491 -6.195 1.00 94.25 72 ASN A C 1
ATOM 579 O O . ASN A 1 72 ? 0.823 10.780 -5.255 1.00 94.25 72 ASN A O 1
ATOM 583 N N . THR A 1 73 ? 1.592 11.220 -7.315 1.00 94.25 73 THR A N 1
ATOM 584 C CA . THR A 1 73 ? 0.721 12.380 -7.531 1.00 94.25 73 THR A CA 1
ATOM 585 C C . THR A 1 73 ? -0.112 12.223 -8.794 1.00 94.25 73 THR A C 1
ATOM 587 O O . THR A 1 73 ? 0.293 11.572 -9.752 1.00 94.25 73 THR A O 1
ATOM 590 N N . LYS A 1 74 ? -1.276 12.881 -8.827 1.00 93.75 74 LYS A N 1
ATOM 591 C CA . LYS A 1 74 ? -2.140 12.904 -10.016 1.00 93.75 74 LYS A CA 1
ATOM 592 C C . LYS A 1 74 ? -1.417 13.458 -11.246 1.00 93.75 74 LYS A C 1
ATOM 594 O O . LYS A 1 74 ? -1.671 12.990 -12.348 1.00 93.75 74 LYS A O 1
ATOM 599 N N . ARG A 1 75 ? -0.544 14.450 -11.046 1.00 93.12 75 ARG A N 1
ATOM 600 C CA . ARG A 1 75 ? 0.237 15.062 -12.124 1.00 93.12 75 ARG A CA 1
ATOM 601 C C . ARG A 1 75 ? 1.155 14.037 -12.787 1.00 93.12 75 ARG A C 1
ATOM 603 O O . ARG A 1 75 ? 1.153 13.953 -14.002 1.00 93.12 75 ARG A O 1
ATOM 610 N N . ASP A 1 76 ? 1.823 13.197 -11.995 1.00 90.12 76 ASP A N 1
ATOM 611 C CA . ASP A 1 76 ? 2.708 12.145 -12.517 1.00 90.12 76 ASP A CA 1
ATOM 612 C C . ASP A 1 76 ? 1.964 11.090 -13.369 1.00 90.12 76 ASP A C 1
ATOM 614 O O . ASP A 1 76 ? 2.603 10.346 -14.100 1.00 90.12 76 ASP A O 1
ATOM 618 N N . CYS A 1 77 ? 0.632 10.977 -13.261 1.00 89.12 77 CYS A N 1
ATOM 619 C CA . CYS A 1 77 ? -0.177 10.082 -14.105 1.00 89.12 77 CYS A CA 1
ATOM 620 C C . CYS A 1 77 ? -0.607 10.717 -15.440 1.00 89.12 77 CYS A C 1
ATOM 622 O O . CYS A 1 77 ? -1.239 10.042 -16.250 1.00 89.12 77 CYS A O 1
ATOM 624 N N . GLN A 1 78 ? -0.393 12.022 -15.613 1.00 87.81 78 GLN A N 1
ATOM 625 C CA . GLN A 1 78 ? -0.825 12.789 -16.785 1.00 87.81 78 GLN A CA 1
ATOM 626 C C . GLN A 1 78 ? 0.333 13.148 -17.722 1.00 87.81 78 GLN A C 1
ATOM 628 O O . GLN A 1 78 ? 0.069 13.577 -18.845 1.00 87.81 78 GLN A O 1
ATOM 633 N N . ASP A 1 79 ? 1.567 12.999 -17.238 1.00 66.25 79 ASP A N 1
ATOM 634 C CA . ASP A 1 79 ? 2.817 13.210 -17.973 1.00 66.25 79 ASP A CA 1
ATOM 635 C C . ASP A 1 79 ? 3.221 11.934 -18.740 1.00 66.25 79 ASP A C 1
ATOM 637 O O . ASP A 1 79 ? 3.720 12.070 -19.882 1.00 66.25 79 ASP A O 1
#

pLDDT: mean 91.43, std 8.79, range [60.47, 97.56]

Sequence (79 aa):
RQTLLFSATWPDEIAKISRKIQQDPVTIEINSPDELPAVEQQFYEVSRYGKLGLLQKLLSHHQPNSCVVFCNTKRDCQD

InterPro domains:
  IPR027417 P-loop containing nucleoside triphosphate hydrolase [G3DSA:3.40.50.300] (1-35)
  IPR027417 P-loop containing nucleoside triphosphate hydrolase [G3DSA:3.40.50.300] (36-79)
  IPR027417 P-loop containing nucleoside triphosphate hydrolase [SSF52540] (1-78)
  IPR0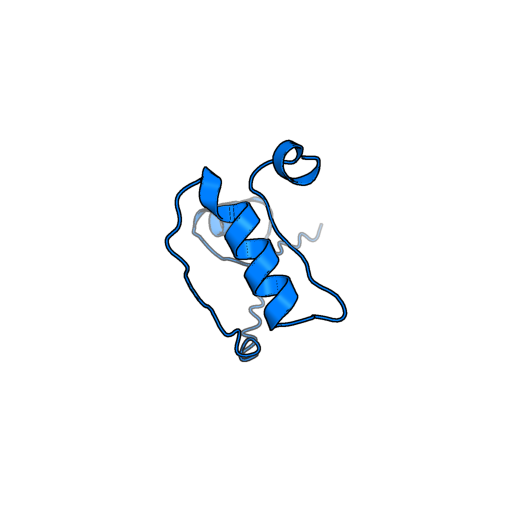50079 DEAD box RNA helicase [PTHR47959] (1-78)

Secondary structure (DSSP, 8-state):
-------S---HHHHHHHHHH-SSPPP--------------------GGGHHHHHHHHHHHH--SS-----SSTGGGT-

Organism: Klebsiella aerogenes (NCBI:txid548)

Radius of gyration: 22.03 Å; chains: 1; bounding box: 49×32×49 Å

Foldseek 3Di:
DADDDDDPDDDVVSVVVCVVPHDPDDDDDDDDPPPPPDDDDDDDDDDPVCVVVVVVVVCVVVVDPDDDDDDPDPVVVVD